Protein AF-A0A6A6EMB3-F1 (afdb_monomer_lite)

Structure (mmCIF, N/CA/C/O backbone):
data_AF-A0A6A6EMB3-F1
#
_entry.id   AF-A0A6A6EMB3-F1
#
loop_
_atom_site.group_PDB
_atom_site.id
_atom_site.type_symbol
_atom_site.label_atom_id
_atom_site.label_alt_id
_atom_site.label_comp_id
_atom_site.label_asym_id
_atom_site.label_entity_id
_atom_site.label_seq_id
_atom_site.pdbx_PDB_ins_code
_atom_site.Cartn_x
_atom_site.Cartn_y
_atom_site.Cartn_z
_atom_site.occupancy
_atom_site.B_iso_or_equiv
_atom_site.auth_seq_id
_atom_site.auth_comp_id
_atom_site.auth_asym_id
_atom_site.auth_atom_id
_atom_site.pdbx_PDB_model_num
ATOM 1 N N . LYS A 1 1 ? -1.780 4.265 -11.733 1.00 66.75 1 LYS A N 1
ATOM 2 C CA . LYS A 1 1 ? -2.711 3.429 -10.911 1.00 66.75 1 LYS A CA 1
ATOM 3 C C . LYS A 1 1 ? -1.891 2.620 -9.896 1.00 66.75 1 LYS A C 1
ATOM 5 O O . LYS A 1 1 ? -0.756 2.318 -10.224 1.00 66.75 1 LYS A O 1
ATOM 10 N N . LEU A 1 2 ? -2.424 2.243 -8.720 1.00 77.38 2 LEU A N 1
ATOM 11 C CA . LEU A 1 2 ? -1.673 1.551 -7.642 1.00 77.38 2 LEU A CA 1
ATOM 12 C C . LEU A 1 2 ? -0.863 0.331 -8.121 1.00 77.38 2 LEU A C 1
ATOM 14 O O . LEU A 1 2 ? 0.305 0.215 -7.785 1.00 77.38 2 LEU A O 1
ATOM 18 N N . ARG A 1 3 ? -1.447 -0.512 -8.982 1.00 83.50 3 ARG A N 1
ATOM 19 C CA . ARG A 1 3 ? -0.757 -1.659 -9.604 1.00 83.50 3 ARG A CA 1
ATOM 20 C C . ARG A 1 3 ? 0.542 -1.276 -10.315 1.00 83.50 3 ARG A C 1
ATOM 22 O O . ARG A 1 3 ? 1.507 -2.012 -10.246 1.00 83.50 3 ARG A O 1
ATOM 29 N N . HIS A 1 4 ? 0.571 -0.112 -10.964 1.00 83.31 4 HIS A N 1
ATOM 30 C CA . HIS A 1 4 ? 1.766 0.351 -11.670 1.00 83.31 4 HIS A CA 1
ATOM 31 C C . HIS A 1 4 ? 2.835 0.827 -10.695 1.00 83.31 4 HIS A C 1
ATOM 33 O O . HIS A 1 4 ? 3.999 0.561 -10.923 1.00 83.31 4 HIS A O 1
ATOM 39 N N . ALA A 1 5 ? 2.443 1.477 -9.594 1.00 82.88 5 ALA A N 1
ATOM 40 C CA . ALA A 1 5 ? 3.385 1.835 -8.536 1.00 82.88 5 ALA A CA 1
ATOM 41 C C . ALA A 1 5 ? 4.012 0.582 -7.897 1.00 82.88 5 ALA A C 1
ATOM 43 O O . ALA A 1 5 ? 5.192 0.589 -7.583 1.00 82.88 5 ALA A O 1
ATOM 44 N N . LEU A 1 6 ? 3.244 -0.504 -7.753 1.00 83.12 6 LEU A N 1
ATOM 45 C CA . LEU A 1 6 ? 3.749 -1.785 -7.243 1.00 83.12 6 LEU A CA 1
ATOM 46 C C . LEU A 1 6 ? 4.695 -2.508 -8.212 1.00 83.12 6 LEU A C 1
ATOM 48 O O . LEU A 1 6 ? 5.504 -3.306 -7.759 1.00 83.12 6 LEU A O 1
ATOM 52 N N . ALA A 1 7 ? 4.603 -2.217 -9.510 1.00 86.00 7 ALA A N 1
ATOM 53 C CA . ALA A 1 7 ? 5.481 -2.768 -10.542 1.00 86.00 7 ALA A CA 1
ATOM 54 C C . ALA A 1 7 ? 6.745 -1.918 -10.785 1.00 86.00 7 ALA A C 1
ATOM 56 O O . ALA A 1 7 ? 7.537 -2.239 -11.667 1.00 86.00 7 ALA A O 1
ATOM 57 N N . VAL A 1 8 ? 6.937 -0.814 -10.048 1.00 85.56 8 VAL A N 1
ATOM 58 C CA . VAL A 1 8 ? 8.147 0.009 -10.164 1.00 85.56 8 VAL A CA 1
ATOM 59 C C . VAL A 1 8 ? 9.299 -0.654 -9.421 1.00 85.56 8 VAL A C 1
ATOM 61 O O . VAL A 1 8 ? 9.244 -0.832 -8.205 1.00 85.56 8 VAL A O 1
ATOM 64 N N . GLU A 1 9 ? 10.387 -0.899 -10.142 1.00 82.69 9 GLU A N 1
ATOM 65 C CA . GLU A 1 9 ? 11.665 -1.303 -9.570 1.00 82.69 9 GLU A CA 1
ATOM 66 C C . GLU A 1 9 ? 12.633 -0.112 -9.520 1.00 82.69 9 GLU A C 1
ATOM 68 O O . GLU A 1 9 ? 12.880 0.571 -10.519 1.00 82.69 9 GLU A O 1
ATOM 73 N N . VAL A 1 10 ? 13.185 0.164 -8.335 1.00 78.62 10 VAL A N 1
ATOM 74 C CA . VAL A 1 10 ? 14.136 1.267 -8.147 1.00 78.62 10 VAL A CA 1
ATOM 75 C C . VAL A 1 10 ? 15.444 0.933 -8.861 1.00 78.62 10 VAL A C 1
ATOM 77 O O . VAL A 1 10 ? 16.131 -0.012 -8.490 1.00 78.62 10 VAL A O 1
ATOM 80 N N . GLY A 1 11 ? 15.806 1.748 -9.853 1.00 77.50 11 GLY A N 1
ATOM 81 C CA . GLY A 1 11 ? 16.998 1.544 -10.681 1.00 77.50 11 GLY A CA 1
ATOM 82 C C . GLY A 1 11 ? 16.706 0.964 -12.066 1.00 77.50 11 GLY A C 1
ATOM 83 O O . GLY A 1 11 ? 17.610 0.961 -12.899 1.00 77.50 11 GLY A O 1
ATOM 84 N N . SER A 1 12 ? 15.464 0.548 -12.340 1.00 79.44 12 SER A N 1
ATOM 85 C CA . SER A 1 12 ? 15.038 0.234 -13.706 1.00 79.44 12 SER A CA 1
ATOM 86 C C . SER A 1 12 ? 14.877 1.512 -14.541 1.00 79.44 12 SER A C 1
ATOM 88 O O . SER A 1 12 ? 14.617 2.598 -14.013 1.00 79.44 12 SER A O 1
ATOM 90 N N . SER A 1 13 ? 15.053 1.386 -15.856 1.00 78.06 13 SER A N 1
ATOM 91 C CA . SER A 1 13 ? 14.826 2.452 -16.835 1.00 78.06 13 SER A CA 1
ATOM 92 C C . SER A 1 13 ? 13.417 2.442 -17.428 1.00 78.06 13 SER A C 1
ATOM 94 O O . SER A 1 13 ? 13.058 3.394 -18.118 1.00 78.06 13 SER A O 1
ATOM 96 N N . GLU A 1 14 ? 12.631 1.395 -17.176 1.00 80.31 14 GLU A N 1
ATOM 97 C CA . GLU A 1 14 ? 11.298 1.226 -17.751 1.00 80.31 14 GLU A CA 1
ATOM 98 C C . GLU A 1 14 ? 10.336 0.490 -16.810 1.00 80.31 14 GLU A C 1
ATOM 100 O O . GLU A 1 14 ? 10.733 -0.157 -15.839 1.00 80.31 14 GLU A O 1
ATOM 105 N N . LEU A 1 15 ? 9.039 0.610 -17.096 1.00 82.06 15 LEU A N 1
ATOM 106 C CA . LEU A 1 15 ? 8.006 -0.148 -16.402 1.00 82.06 15 LEU A CA 1
ATOM 107 C C . LEU A 1 15 ? 7.827 -1.504 -17.090 1.00 82.06 15 LEU A C 1
ATOM 109 O O . LEU A 1 15 ? 7.417 -1.561 -18.247 1.00 82.06 15 LEU A O 1
ATOM 113 N N . HIS A 1 16 ? 8.044 -2.591 -16.360 1.00 80.62 16 HIS A N 1
ATOM 114 C CA . HIS A 1 16 ? 7.788 -3.934 -16.871 1.00 80.62 16 HIS A CA 1
ATOM 115 C C . HIS A 1 16 ? 6.343 -4.342 -16.558 1.00 80.62 16 HIS A C 1
ATOM 117 O O . HIS A 1 16 ? 5.980 -4.599 -15.408 1.00 80.62 16 HIS A O 1
ATOM 123 N N . GLU A 1 17 ? 5.494 -4.387 -17.587 1.00 78.94 17 GLU A N 1
ATOM 124 C CA . GLU A 1 17 ? 4.066 -4.712 -17.436 1.00 78.94 17 GLU A CA 1
ATOM 125 C C . GLU A 1 17 ? 3.822 -6.129 -16.889 1.00 78.94 17 GLU A C 1
ATOM 127 O O . GLU A 1 17 ? 2.806 -6.374 -16.240 1.00 78.94 17 GLU A O 1
ATOM 132 N N . GLU A 1 18 ? 4.777 -7.039 -17.079 1.00 79.94 18 GLU A N 1
ATOM 133 C CA . GLU A 1 18 ? 4.771 -8.401 -16.528 1.00 79.94 18 GLU A CA 1
ATOM 134 C C . GLU A 1 18 ? 4.809 -8.456 -14.992 1.00 79.94 18 GLU A C 1
ATOM 136 O O . GLU A 1 18 ? 4.375 -9.448 -14.411 1.00 79.94 18 GLU A O 1
ATOM 141 N N . TYR A 1 19 ? 5.246 -7.383 -14.321 1.00 81.19 19 TYR A N 1
ATOM 142 C CA . TYR A 1 19 ? 5.232 -7.286 -12.857 1.00 81.19 19 TYR A CA 1
ATOM 143 C C . TYR A 1 19 ? 3.973 -6.620 -12.298 1.00 81.19 19 TYR A C 1
ATOM 145 O O . TYR A 1 19 ? 3.899 -6.362 -11.097 1.00 81.19 19 TYR A O 1
ATOM 153 N N . LEU A 1 20 ? 2.965 -6.325 -13.126 1.00 84.50 20 LEU A N 1
ATOM 154 C CA . LEU A 1 20 ? 1.699 -5.776 -12.645 1.00 84.50 20 LEU A CA 1
ATOM 155 C C . LEU A 1 20 ? 0.909 -6.858 -11.887 1.00 84.50 20 LEU A C 1
ATOM 157 O O . LEU A 1 20 ? 0.296 -7.709 -12.532 1.00 84.50 20 LEU A O 1
ATOM 161 N N . PRO A 1 21 ? 0.801 -6.794 -10.544 1.00 82.12 21 PRO A N 1
ATOM 162 C CA . PRO A 1 21 ? 0.104 -7.830 -9.781 1.00 82.12 21 PRO A CA 1
ATOM 163 C C . PRO A 1 21 ? -1.372 -7.879 -10.174 1.00 82.12 21 PRO A C 1
ATOM 165 O O . PRO A 1 21 ? -1.959 -6.821 -10.430 1.00 82.12 21 PRO A O 1
ATOM 168 N N . GLU A 1 22 ? -1.995 -9.058 -10.224 1.00 85.75 22 GLU A N 1
ATOM 169 C CA . GLU A 1 22 ? -3.444 -9.153 -10.421 1.00 85.75 22 GLU A CA 1
ATOM 170 C C . GLU A 1 22 ? -4.192 -8.557 -9.222 1.00 85.75 22 GLU A C 1
ATOM 172 O O . GLU A 1 22 ? -3.678 -8.468 -8.105 1.00 85.75 22 GLU A O 1
ATOM 177 N N . VAL A 1 23 ? -5.416 -8.076 -9.452 1.00 79.88 23 VAL A N 1
ATOM 178 C CA . VAL A 1 23 ? -6.200 -7.473 -8.362 1.00 79.88 23 VAL A CA 1
ATOM 179 C C . VAL A 1 23 ? -6.555 -8.541 -7.331 1.00 79.88 23 VAL A C 1
ATOM 181 O O . VAL A 1 23 ? -6.491 -8.263 -6.133 1.00 79.88 23 VAL A O 1
ATOM 184 N N . GLU A 1 24 ? -6.875 -9.755 -7.783 1.00 78.31 24 GLU A N 1
ATOM 185 C CA . GL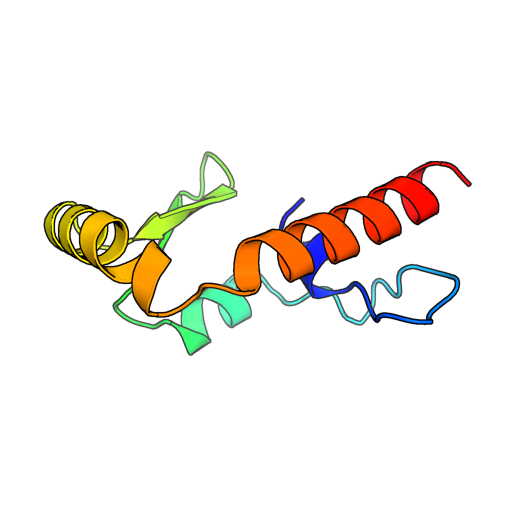U A 1 24 ? -7.084 -10.912 -6.920 1.00 78.31 24 GLU A CA 1
ATOM 186 C C . GLU A 1 24 ? -5.859 -11.188 -6.040 1.00 78.31 24 GLU A C 1
ATOM 188 O O . GLU A 1 24 ? -6.022 -11.345 -4.829 1.00 78.31 24 GLU A O 1
ATOM 193 N N . ASP A 1 25 ? -4.644 -11.149 -6.597 1.00 78.75 25 ASP A N 1
ATOM 194 C CA . ASP A 1 25 ? -3.407 -11.356 -5.834 1.00 78.75 25 ASP A CA 1
ATOM 195 C C . ASP A 1 25 ? -3.242 -10.299 -4.747 1.00 78.75 25 ASP A C 1
ATOM 197 O O . ASP A 1 25 ? -3.020 -10.625 -3.582 1.00 78.75 25 ASP A O 1
ATOM 201 N N . MET A 1 26 ? -3.441 -9.024 -5.093 1.00 78.06 26 MET A N 1
ATOM 202 C CA . MET A 1 26 ? -3.327 -7.915 -4.143 1.00 78.06 26 MET A CA 1
ATOM 203 C C . MET A 1 26 ? -4.290 -8.043 -2.956 1.00 78.06 26 MET A C 1
ATOM 205 O O . MET A 1 26 ? -3.962 -7.617 -1.846 1.00 78.06 26 MET A O 1
ATOM 209 N N . VAL A 1 27 ? -5.476 -8.612 -3.176 1.00 74.88 27 VAL A N 1
ATOM 210 C CA . VAL A 1 27 ? -6.481 -8.838 -2.128 1.00 74.88 27 VAL A CA 1
ATOM 211 C C . VAL A 1 27 ? -6.190 -10.115 -1.344 1.00 74.88 27 VAL A C 1
ATOM 213 O O . VAL A 1 27 ? -6.323 -10.116 -0.120 1.00 74.88 27 VAL A O 1
ATOM 216 N N . SER A 1 28 ? -5.749 -11.172 -2.025 1.00 73.12 28 SER A N 1
ATOM 217 C CA . SER A 1 28 ? -5.470 -12.493 -1.457 1.00 73.12 28 SER A CA 1
ATOM 218 C C . SER A 1 28 ? -4.406 -12.436 -0.357 1.00 73.12 28 SER A C 1
ATOM 220 O O . SER A 1 28 ? -4.619 -12.960 0.741 1.00 73.12 28 SER A O 1
ATOM 222 N N . VAL A 1 29 ? -3.310 -11.691 -0.572 1.00 62.47 29 VAL A N 1
ATOM 223 C CA . VAL A 1 29 ? -2.245 -11.551 0.447 1.00 62.47 29 VAL A CA 1
ATOM 224 C C . VAL A 1 29 ? -2.741 -10.846 1.723 1.00 62.47 29 VAL A C 1
ATOM 226 O O . VAL A 1 29 ? -2.167 -11.006 2.797 1.00 62.47 29 VAL A O 1
ATOM 229 N N . HIS A 1 30 ? -3.835 -10.087 1.628 1.00 67.06 30 HIS A N 1
ATOM 230 C CA . HIS A 1 30 ? -4.366 -9.233 2.694 1.00 67.06 30 HIS A CA 1
ATOM 231 C C . HIS A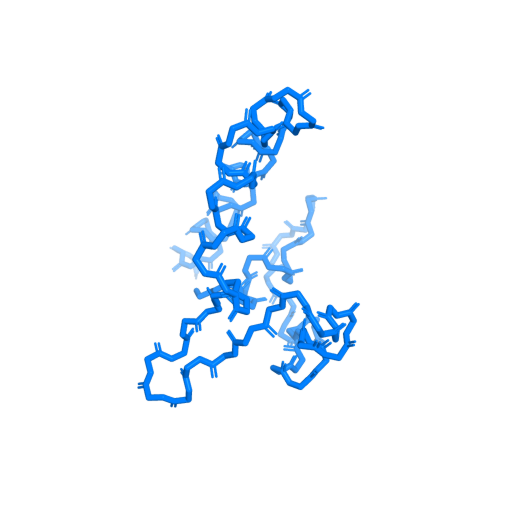 1 30 ? -5.750 -9.686 3.184 1.00 67.06 30 HIS A C 1
ATOM 233 O O . HIS A 1 30 ? -6.517 -8.875 3.722 1.00 67.06 30 HIS A O 1
ATOM 239 N N . THR A 1 31 ? -6.077 -10.967 2.976 1.00 66.31 31 THR A N 1
ATOM 240 C CA . THR A 1 31 ? -7.393 -11.549 3.267 1.00 66.31 31 THR A CA 1
ATOM 241 C C . THR A 1 31 ? -7.863 -11.164 4.675 1.00 66.31 31 THR A C 1
ATOM 243 O O . THR A 1 31 ? -7.237 -11.502 5.677 1.00 66.31 31 THR A O 1
ATOM 246 N N . GLY A 1 32 ? -8.973 -10.422 4.749 1.00 73.88 32 GLY A N 1
ATOM 247 C CA . GLY A 1 32 ? -9.595 -9.979 6.004 1.00 73.88 32 GLY A CA 1
ATOM 248 C C . GLY A 1 32 ? -9.234 -8.562 6.472 1.00 73.88 32 GLY A C 1
ATOM 249 O O . GLY A 1 32 ? -9.896 -8.047 7.373 1.00 73.88 32 GLY A O 1
ATOM 250 N N . LEU A 1 33 ? -8.253 -7.895 5.854 1.00 80.56 33 LEU A N 1
ATOM 251 C CA . LEU A 1 33 ? -7.883 -6.512 6.189 1.00 80.56 33 LEU A CA 1
ATOM 252 C C . LEU A 1 33 ? -8.340 -5.497 5.149 1.00 80.56 33 LEU A C 1
ATOM 254 O O . LEU A 1 33 ? -8.697 -4.379 5.525 1.00 80.56 33 LEU A O 1
ATOM 258 N N . VAL A 1 34 ? -8.371 -5.875 3.871 1.00 81.31 34 VAL A N 1
ATOM 259 C CA . VAL A 1 34 ? -8.738 -4.984 2.764 1.00 81.31 34 VAL A CA 1
ATOM 260 C C . VAL A 1 34 ? -9.847 -5.566 1.889 1.00 81.31 34 VAL A C 1
ATOM 262 O O . VAL A 1 34 ? -9.995 -6.778 1.769 1.00 81.31 34 VAL A O 1
ATOM 265 N N . ILE A 1 35 ? -10.619 -4.678 1.268 1.00 83.31 35 ILE A N 1
ATOM 266 C CA . ILE A 1 35 ? -11.642 -4.956 0.257 1.00 83.31 35 ILE A CA 1
ATOM 267 C C . ILE A 1 35 ? -11.418 -4.048 -0.951 1.00 83.31 35 ILE A C 1
ATOM 269 O O . ILE A 1 35 ? -11.017 -2.890 -0.801 1.00 83.31 35 ILE A O 1
ATOM 273 N N . VAL A 1 36 ? -11.711 -4.553 -2.147 1.00 81.44 36 VAL A N 1
ATOM 274 C CA . VAL A 1 36 ? -11.722 -3.755 -3.380 1.00 81.44 36 VAL A CA 1
ATOM 275 C C . VAL A 1 36 ? -13.156 -3.375 -3.695 1.00 81.44 36 VAL A C 1
ATOM 277 O O . VAL A 1 36 ? -14.027 -4.233 -3.828 1.00 81.44 36 VAL A O 1
ATOM 280 N N . ASP A 1 37 ? -13.409 -2.079 -3.837 1.00 80.12 37 ASP A N 1
ATOM 281 C CA . ASP A 1 37 ? -14.654 -1.616 -4.432 1.00 80.12 37 ASP A CA 1
ATOM 282 C C . ASP A 1 37 ? -14.578 -1.802 -5.952 1.00 80.12 37 ASP A C 1
ATOM 284 O O . ASP A 1 37 ? -13.922 -1.030 -6.654 1.00 80.12 37 ASP A O 1
ATOM 288 N N . GLY A 1 38 ? -15.260 -2.831 -6.459 1.00 71.06 38 GLY A N 1
ATOM 289 C CA . GLY A 1 38 ? -15.262 -3.186 -7.880 1.00 71.06 38 GLY A CA 1
ATOM 290 C C . GLY A 1 38 ? -15.831 -2.109 -8.809 1.00 71.06 38 GLY A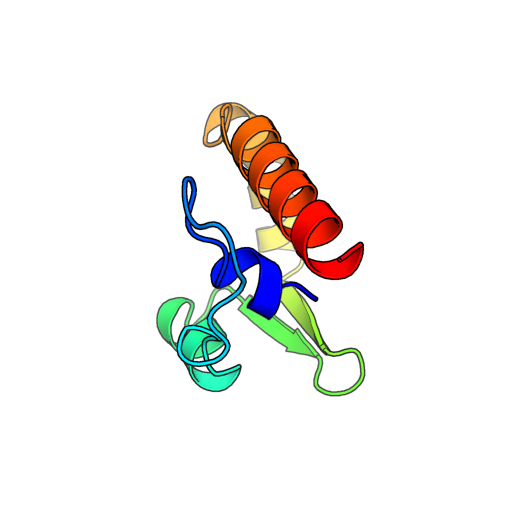 C 1
ATOM 291 O O . GLY A 1 38 ? -15.602 -2.169 -10.013 1.00 71.06 38 GLY A O 1
ATOM 292 N N . ARG A 1 39 ? -16.542 -1.097 -8.287 1.00 77.44 39 ARG A N 1
ATOM 293 C CA . ARG A 1 39 ? -17.026 0.031 -9.101 1.00 77.44 39 ARG A CA 1
ATOM 294 C C . ARG A 1 39 ? -15.986 1.133 -9.251 1.00 77.44 39 ARG A C 1
ATOM 296 O O . ARG A 1 39 ? -15.924 1.773 -10.296 1.00 77.44 39 ARG A O 1
ATOM 303 N N . SER A 1 40 ? -15.193 1.376 -8.210 1.00 78.94 40 SER A N 1
ATOM 304 C CA . SER A 1 40 ? -14.242 2.492 -8.160 1.00 78.94 40 SER A CA 1
ATOM 305 C C . SER A 1 40 ? -12.777 2.066 -8.304 1.00 78.94 40 SER A C 1
ATOM 307 O O . SER A 1 40 ? -11.915 2.922 -8.494 1.00 78.94 40 SER A O 1
ATOM 309 N N . ASN A 1 41 ? -12.480 0.761 -8.263 1.00 74.12 41 ASN A N 1
ATOM 310 C CA . ASN A 1 41 ? -11.124 0.201 -8.193 1.00 74.12 41 ASN A CA 1
ATOM 311 C C . ASN A 1 41 ? -10.307 0.754 -7.009 1.00 74.12 41 ASN A C 1
ATOM 313 O O . ASN A 1 41 ? -9.083 0.879 -7.085 1.00 74.12 41 ASN A O 1
ATOM 317 N N . ILE A 1 42 ? -10.990 1.110 -5.917 1.00 81.12 42 ILE A N 1
ATOM 318 C CA . ILE A 1 42 ? -10.371 1.624 -4.694 1.00 81.12 42 ILE A CA 1
ATOM 319 C C . ILE A 1 42 ? -10.211 0.477 -3.697 1.00 81.12 42 ILE A C 1
ATOM 321 O O . ILE A 1 42 ? -11.173 -0.226 -3.384 1.00 81.12 42 ILE A O 1
ATOM 325 N N . ILE A 1 43 ? -9.001 0.337 -3.156 1.00 81.94 43 ILE A N 1
ATOM 326 C CA . ILE A 1 43 ? -8.707 -0.562 -2.036 1.00 81.94 43 ILE A CA 1
ATOM 327 C C . ILE A 1 43 ? -9.032 0.160 -0.730 1.00 81.94 43 ILE A C 1
ATOM 329 O O . ILE A 1 43 ? -8.609 1.297 -0.514 1.00 81.94 43 ILE A O 1
ATOM 333 N N . ARG A 1 44 ? -9.802 -0.488 0.143 1.00 83.69 44 ARG A N 1
ATOM 334 C CA . ARG A 1 44 ? -10.275 0.062 1.422 1.00 83.69 44 ARG A CA 1
ATOM 335 C C . ARG A 1 44 ? -10.023 -0.953 2.521 1.00 83.69 44 ARG A C 1
ATOM 337 O O . ARG A 1 44 ? -10.055 -2.145 2.257 1.00 83.69 44 ARG A O 1
ATOM 344 N N . LEU A 1 45 ? -9.848 -0.504 3.760 1.00 87.06 45 LEU A N 1
ATOM 345 C CA . LEU A 1 45 ? -9.826 -1.431 4.892 1.00 87.06 45 LEU A CA 1
ATOM 346 C C . LEU A 1 45 ? -11.244 -1.950 5.182 1.00 87.06 45 LEU A C 1
ATOM 348 O O . LEU A 1 45 ? -12.205 -1.181 5.083 1.00 87.06 45 LEU A O 1
ATOM 352 N N . VAL A 1 46 ? -11.339 -3.224 5.576 1.00 84.69 46 VAL A N 1
ATOM 353 C CA . VAL A 1 46 ? -12.578 -4.003 5.790 1.00 84.69 46 VAL A CA 1
ATOM 354 C C . VAL A 1 46 ? -13.606 -3.303 6.687 1.00 84.69 46 VAL A C 1
ATOM 356 O O . VAL A 1 46 ? -14.806 -3.443 6.467 1.00 84.69 46 VAL A O 1
ATOM 359 N N . HIS A 1 47 ? -13.160 -2.535 7.687 1.00 86.38 47 HIS A N 1
ATOM 360 C CA . HIS A 1 47 ? -14.046 -1.871 8.641 1.00 86.38 47 HIS A CA 1
ATOM 361 C C . HIS A 1 47 ? -13.533 -0.481 9.043 1.00 86.38 47 HIS A C 1
ATOM 363 O O . HIS A 1 47 ? -12.326 -0.221 9.052 1.00 86.38 47 HIS A O 1
ATOM 369 N N . TYR A 1 48 ? -14.445 0.423 9.417 1.00 81.94 48 TYR A N 1
ATOM 370 C CA . TYR A 1 48 ? -14.092 1.801 9.783 1.00 81.94 48 TYR A CA 1
ATOM 371 C C . TYR A 1 48 ? -13.232 1.874 11.058 1.00 81.94 48 TYR A C 1
ATOM 373 O O . TYR A 1 48 ? -12.402 2.771 11.188 1.00 81.94 48 TYR A O 1
ATOM 381 N N . THR A 1 49 ? -13.375 0.919 11.984 1.00 85.88 49 THR A N 1
ATOM 382 C CA . THR A 1 49 ? -12.508 0.836 13.174 1.00 85.88 49 THR A CA 1
ATOM 383 C C . THR A 1 49 ? -11.083 0.438 12.804 1.00 85.88 49 THR A C 1
ATOM 385 O O . THR A 1 49 ? -10.147 1.014 13.348 1.00 85.88 49 THR A O 1
ATOM 388 N N . THR A 1 50 ? -10.898 -0.459 11.828 1.00 85.19 50 THR A N 1
ATOM 389 C CA . THR A 1 50 ? -9.579 -0.798 11.270 1.00 85.19 50 THR A CA 1
ATOM 390 C C . THR A 1 50 ? -8.938 0.428 10.623 1.00 85.19 50 THR A C 1
ATOM 392 O O . THR A 1 50 ? -7.758 0.687 10.839 1.00 85.19 50 THR A O 1
ATOM 395 N N . GLN A 1 51 ? -9.722 1.246 9.906 1.00 85.00 51 GLN A N 1
ATOM 396 C CA . GLN A 1 51 ? -9.253 2.534 9.368 1.00 85.00 51 GLN A CA 1
ATOM 397 C C . GLN A 1 51 ? -8.840 3.502 10.480 1.00 85.00 51 GLN A C 1
ATOM 399 O O . GLN A 1 51 ? -7.783 4.125 10.397 1.00 85.00 51 GLN A O 1
ATOM 404 N N . GLY A 1 52 ? -9.656 3.615 11.531 1.00 84.88 52 GLY A N 1
ATOM 405 C CA . GLY A 1 52 ? -9.379 4.473 12.681 1.00 84.88 52 GLY A CA 1
ATOM 406 C C . GLY A 1 52 ? -8.131 4.051 13.457 1.00 84.88 52 GLY A C 1
ATOM 407 O O . GLY A 1 52 ? -7.339 4.912 13.839 1.00 84.88 52 GLY A O 1
ATOM 408 N N . TYR A 1 53 ? -7.933 2.746 13.652 1.00 86.31 53 TYR A N 1
ATOM 409 C CA . TYR A 1 53 ? -6.741 2.187 14.288 1.00 86.31 53 TYR A CA 1
ATOM 410 C C . TYR A 1 53 ? -5.495 2.472 13.451 1.00 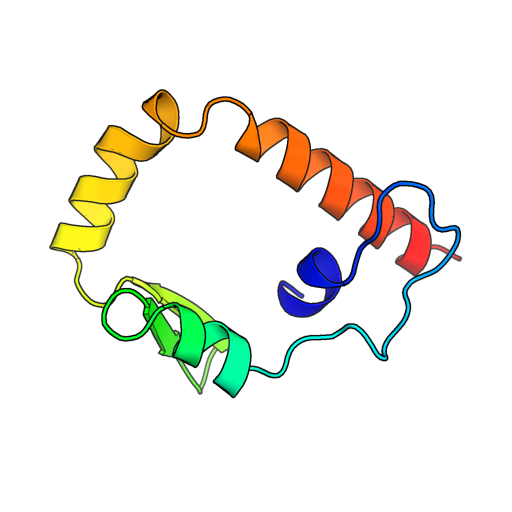86.31 53 TYR A C 1
ATOM 412 O O . TYR A 1 53 ? -4.538 3.062 13.949 1.00 86.31 53 TYR A O 1
ATOM 420 N N . PHE A 1 54 ? -5.550 2.139 12.160 1.00 85.38 54 PHE A N 1
ATOM 421 C CA . PHE A 1 54 ? -4.452 2.347 11.225 1.00 85.38 54 PHE A CA 1
ATOM 422 C C . PHE A 1 54 ? -4.045 3.819 11.144 1.00 85.38 54 PHE A C 1
ATOM 424 O O . PHE A 1 54 ? -2.868 4.136 11.244 1.00 85.38 54 PHE A O 1
ATOM 431 N N . LYS A 1 55 ? -5.002 4.752 11.064 1.00 84.44 55 LYS A N 1
ATOM 432 C CA . LYS A 1 55 ? -4.704 6.193 11.006 1.00 84.44 55 LYS A CA 1
ATOM 433 C C . LYS A 1 55 ? -3.957 6.708 12.245 1.00 84.44 55 LYS A C 1
ATOM 435 O O . LYS A 1 55 ? -3.182 7.651 12.126 1.00 84.44 55 LYS A O 1
ATOM 440 N N . GLN A 1 56 ? -4.183 6.107 13.413 1.00 84.56 56 GLN A N 1
ATOM 441 C CA . GLN A 1 56 ? -3.510 6.485 14.661 1.00 84.56 56 GLN A CA 1
ATOM 442 C C . GLN A 1 56 ? -2.107 5.878 14.791 1.00 84.56 56 GLN A C 1
ATOM 444 O O . GLN A 1 56 ? -1.229 6.501 15.379 1.00 84.56 56 GLN A O 1
ATOM 449 N N . THR A 1 57 ? -1.884 4.679 14.249 1.00 82.06 57 THR A N 1
ATOM 450 C CA . THR A 1 57 ? -0.620 3.932 14.405 1.00 82.06 57 THR A CA 1
ATOM 451 C C . THR A 1 57 ? 0.327 4.059 13.211 1.00 82.06 57 THR A C 1
ATOM 453 O O . THR A 1 57 ? 1.540 3.937 13.382 1.00 82.06 57 THR A O 1
ATOM 456 N N . TRP A 1 58 ? -0.189 4.366 12.017 1.00 79.06 58 TRP A N 1
ATOM 457 C CA . TRP A 1 58 ? 0.567 4.347 10.760 1.00 79.06 58 TRP A CA 1
ATOM 458 C C . TRP A 1 58 ? 1.811 5.235 10.781 1.00 79.06 58 TRP A C 1
ATOM 460 O O . TRP A 1 58 ? 2.884 4.805 10.370 1.00 79.06 58 TRP A O 1
ATOM 470 N N . THR A 1 59 ? 1.708 6.455 11.308 1.00 76.56 59 THR A N 1
ATOM 471 C CA . THR A 1 59 ? 2.832 7.404 11.356 1.00 76.56 59 THR A CA 1
ATOM 472 C C . THR A 1 59 ? 3.989 6.909 12.222 1.00 76.56 59 THR A C 1
ATOM 474 O O . THR A 1 59 ? 5.140 7.228 11.937 1.00 76.56 59 THR A O 1
ATOM 477 N N . SER A 1 60 ? 3.700 6.124 13.265 1.00 77.94 60 SER A N 1
ATOM 478 C CA . SER A 1 60 ? 4.723 5.550 14.143 1.00 77.94 60 SER A CA 1
ATOM 479 C C . SER A 1 60 ? 5.338 4.285 13.554 1.00 77.94 60 SER A C 1
ATOM 481 O O . SER A 1 60 ? 6.540 4.078 13.699 1.00 77.94 60 SER A O 1
ATOM 483 N N . TRP A 1 61 ? 4.534 3.438 12.911 1.00 72.56 61 TRP A N 1
ATOM 484 C CA . TRP A 1 61 ? 4.997 2.154 12.379 1.00 72.56 61 TRP A CA 1
ATOM 485 C C . TRP A 1 61 ? 5.677 2.287 11.022 1.00 72.56 61 TRP A C 1
ATOM 487 O O . TRP A 1 61 ? 6.498 1.448 10.663 1.00 72.56 61 TRP A O 1
ATOM 497 N N . VAL A 1 62 ? 5.352 3.340 10.268 1.00 71.00 62 VAL A N 1
ATOM 498 C CA . VAL A 1 62 ? 5.729 3.446 8.859 1.00 71.00 62 VAL A CA 1
ATOM 499 C C . VAL A 1 62 ? 6.299 4.825 8.530 1.00 71.00 62 VAL A C 1
ATOM 501 O O . VAL A 1 62 ? 5.894 5.507 7.589 1.00 71.00 62 VAL A O 1
ATOM 504 N N . SER A 1 63 ? 7.296 5.230 9.317 1.00 74.94 63 SER A N 1
ATOM 505 C CA . SER A 1 63 ? 7.983 6.523 9.190 1.00 74.94 63 SER A CA 1
ATOM 506 C C . SER A 1 63 ? 8.653 6.738 7.825 1.00 74.94 63 SER A C 1
ATOM 508 O O . SER A 1 63 ? 8.750 7.873 7.364 1.00 74.94 63 SER A O 1
ATOM 510 N N . LYS A 1 64 ? 9.076 5.661 7.149 1.00 80.69 64 LYS A N 1
ATOM 511 C CA . LYS A 1 64 ? 9.733 5.722 5.831 1.00 80.69 64 LYS A CA 1
ATOM 512 C C . LYS A 1 64 ? 8.792 5.573 4.636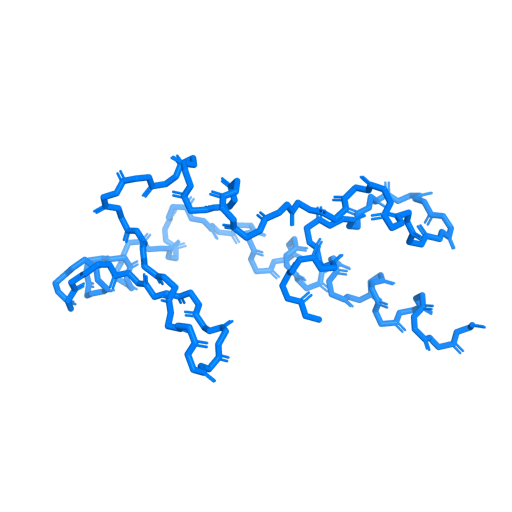 1.00 80.69 64 LYS A C 1
ATOM 514 O O . LYS A 1 64 ? 9.175 5.988 3.544 1.00 80.69 64 LYS A O 1
ATOM 519 N N . ALA A 1 65 ? 7.562 5.080 4.820 1.00 81.88 65 ALA A N 1
ATOM 520 C CA . ALA A 1 65 ? 6.684 4.803 3.678 1.00 81.88 65 ALA A CA 1
ATOM 521 C C . ALA A 1 65 ? 6.367 6.042 2.853 1.00 81.88 65 ALA A C 1
ATOM 523 O O . ALA A 1 65 ? 6.257 5.937 1.642 1.00 81.88 65 ALA A O 1
ATOM 524 N N . GLN A 1 66 ? 6.240 7.221 3.467 1.00 83.62 66 GLN A N 1
ATOM 525 C CA . GLN A 1 66 ? 5.966 8.439 2.698 1.00 83.62 66 GLN A CA 1
ATOM 526 C C . GLN A 1 66 ? 7.086 8.738 1.696 1.00 83.62 66 GLN A C 1
ATOM 528 O O . GLN A 1 66 ? 6.809 9.126 0.562 1.00 83.62 66 GLN A O 1
ATOM 533 N N . ASN A 1 67 ? 8.343 8.512 2.088 1.00 86.69 67 ASN A N 1
ATOM 534 C CA . ASN A 1 67 ? 9.486 8.716 1.207 1.00 86.69 67 ASN A CA 1
ATOM 535 C C . ASN A 1 67 ? 9.519 7.656 0.096 1.00 86.69 67 ASN A C 1
ATOM 537 O O . ASN A 1 67 ? 9.639 7.997 -1.076 1.00 86.69 67 ASN A O 1
ATOM 541 N N . GLU A 1 68 ? 9.322 6.385 0.450 1.00 86.25 68 GLU A N 1
ATOM 542 C CA . GLU A 1 68 ? 9.289 5.275 -0.514 1.00 86.25 68 GLU A CA 1
ATOM 543 C C . GLU A 1 68 ? 8.154 5.430 -1.533 1.00 86.25 68 GLU A C 1
ATOM 545 O O . GLU A 1 68 ? 8.397 5.369 -2.737 1.00 86.25 68 GLU A O 1
ATOM 550 N N . ILE A 1 69 ? 6.937 5.738 -1.073 1.00 87.25 69 ILE A N 1
ATOM 551 C CA . ILE A 1 69 ? 5.776 6.000 -1.934 1.00 87.25 69 ILE A CA 1
ATOM 552 C C . ILE A 1 69 ? 6.063 7.178 -2.867 1.00 87.25 69 ILE A C 1
ATOM 554 O O . ILE A 1 69 ? 5.783 7.089 -4.062 1.00 87.25 69 ILE A O 1
ATOM 558 N N . THR A 1 70 ? 6.635 8.270 -2.349 1.00 88.81 70 THR A N 1
ATOM 559 C CA . THR A 1 70 ? 6.960 9.455 -3.159 1.00 88.81 70 THR A CA 1
ATOM 560 C C . THR A 1 70 ? 7.998 9.124 -4.227 1.00 88.81 70 THR A C 1
ATOM 562 O O . THR A 1 70 ? 7.833 9.513 -5.382 1.00 88.81 70 THR A O 1
ATOM 565 N N . CYS A 1 71 ? 9.038 8.371 -3.866 1.00 89.06 71 CYS A N 1
ATOM 566 C CA . CYS A 1 71 ? 10.100 7.967 -4.779 1.00 89.06 71 CYS A CA 1
ATOM 567 C C . CYS A 1 71 ? 9.556 7.067 -5.901 1.00 89.06 71 CYS A C 1
ATOM 569 O O . CYS A 1 71 ? 9.740 7.373 -7.079 1.00 89.06 71 CYS A O 1
ATOM 571 N N . ILE A 1 72 ? 8.782 6.038 -5.544 1.00 88.81 72 ILE A N 1
ATOM 572 C CA . ILE A 1 72 ? 8.115 5.129 -6.486 1.00 88.81 72 ILE A CA 1
ATOM 573 C C . ILE A 1 72 ? 7.174 5.891 -7.428 1.00 88.81 72 ILE A C 1
ATOM 575 O O . ILE A 1 72 ? 7.215 5.697 -8.643 1.00 88.81 72 ILE A O 1
ATOM 579 N N . CYS A 1 73 ? 6.344 6.793 -6.894 1.00 88.06 73 CYS A N 1
ATOM 580 C CA . CYS A 1 73 ? 5.456 7.614 -7.718 1.00 88.06 73 CYS A CA 1
ATOM 581 C C . CYS A 1 73 ? 6.245 8.521 -8.670 1.00 88.06 73 CYS A C 1
ATOM 583 O O . CYS A 1 73 ? 5.838 8.694 -9.817 1.00 88.06 73 CYS A O 1
ATOM 585 N N . GLY A 1 74 ? 7.368 9.082 -8.215 1.00 87.50 74 GLY A N 1
ATOM 586 C CA . GLY A 1 74 ? 8.258 9.898 -9.038 1.00 87.50 74 GLY A CA 1
ATOM 587 C C . GLY A 1 74 ? 8.841 9.117 -10.216 1.00 87.50 74 GLY A C 1
ATOM 588 O O . GLY A 1 74 ? 8.780 9.594 -11.348 1.00 87.50 74 GLY A O 1
ATOM 589 N N . ILE A 1 75 ? 9.327 7.898 -9.968 1.00 87.62 75 ILE A N 1
ATOM 590 C CA . ILE A 1 75 ? 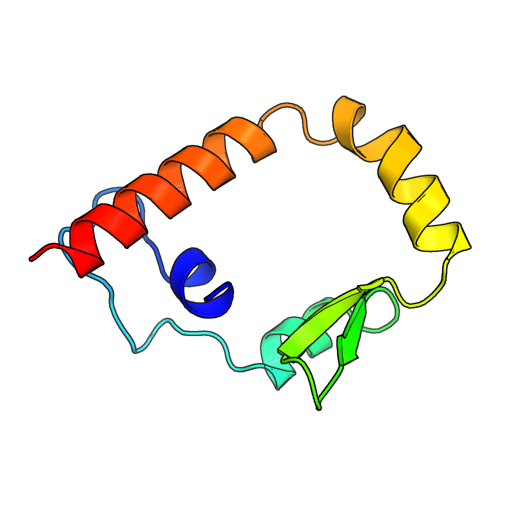9.839 6.997 -11.011 1.00 87.62 75 ILE A CA 1
ATOM 591 C C . ILE A 1 75 ? 8.720 6.618 -11.992 1.00 87.62 75 ILE A C 1
ATOM 593 O O . ILE A 1 75 ? 8.894 6.731 -13.202 1.00 87.62 75 ILE A O 1
ATOM 597 N N . TYR A 1 76 ? 7.531 6.268 -11.494 1.00 84.69 76 TYR A N 1
ATOM 598 C CA . TYR A 1 76 ? 6.380 5.969 -12.349 1.00 84.69 76 TYR A CA 1
ATOM 599 C C . TYR A 1 76 ? 6.001 7.143 -13.266 1.00 84.69 76 TYR A C 1
ATOM 601 O O . TYR A 1 76 ? 5.760 6.951 -14.456 1.00 84.69 76 TYR A O 1
ATOM 609 N N . ILE A 1 77 ? 5.957 8.367 -12.730 1.00 85.25 77 ILE A N 1
ATOM 610 C CA . ILE A 1 77 ? 5.658 9.571 -13.520 1.00 85.25 77 ILE A CA 1
ATOM 611 C C . ILE A 1 77 ? 6.744 9.813 -14.571 1.00 85.25 77 ILE A C 1
ATOM 613 O O . ILE A 1 77 ? 6.426 10.244 -15.679 1.00 85.25 77 ILE A O 1
ATOM 617 N N . PHE A 1 78 ? 8.009 9.536 -14.244 1.00 84.25 78 PHE A N 1
ATOM 618 C CA . PHE A 1 78 ? 9.109 9.628 -15.198 1.00 84.25 78 PHE A CA 1
ATOM 619 C C . PHE A 1 78 ? 8.917 8.652 -16.367 1.00 84.25 78 PHE A C 1
ATOM 621 O O . PHE A 1 78 ? 8.987 9.084 -17.514 1.00 84.25 78 PHE A O 1
ATOM 628 N N . PHE A 1 79 ? 8.559 7.394 -16.093 1.00 81.81 79 PHE A N 1
ATOM 629 C CA . PHE A 1 79 ? 8.252 6.402 -17.132 1.00 81.81 79 PHE A CA 1
ATOM 630 C C . PHE A 1 79 ? 7.014 6.742 -17.967 1.00 81.81 79 PHE A C 1
ATOM 632 O O . PHE A 1 79 ? 6.932 6.336 -19.112 1.00 81.81 79 PHE A O 1
ATOM 639 N N . GLN A 1 80 ? 6.045 7.488 -17.426 1.00 74.19 80 GLN A N 1
ATOM 640 C CA . GLN A 1 80 ? 4.885 7.950 -18.203 1.00 74.19 80 GLN A CA 1
ATOM 641 C C . GLN A 1 80 ? 5.187 9.153 -19.110 1.00 74.19 80 GLN A C 1
ATOM 643 O O . GLN A 1 80 ? 4.363 9.498 -19.955 1.00 74.19 80 GLN A O 1
ATOM 648 N N . ARG A 1 81 ? 6.302 9.859 -18.880 1.00 65.25 81 ARG A N 1
ATOM 649 C CA . ARG A 1 81 ? 6.669 11.082 -19.613 1.00 65.25 81 ARG A CA 1
ATOM 650 C C . ARG A 1 81 ? 7.559 10.834 -20.832 1.00 65.25 81 ARG A C 1
ATOM 652 O O . ARG A 1 81 ? 7.779 11.790 -21.576 1.00 65.25 81 ARG A O 1
ATOM 659 N N . PHE A 1 82 ? 8.059 9.617 -21.006 1.00 49.78 82 PHE A N 1
ATOM 660 C CA . PHE A 1 82 ? 8.852 9.161 -22.147 1.00 49.78 82 PHE A CA 1
ATOM 661 C C . PHE A 1 82 ? 8.098 8.054 -22.879 1.00 49.78 82 PHE A C 1
ATOM 663 O O . PHE A 1 82 ? 8.286 7.967 -24.111 1.00 49.78 82 PHE A O 1
#

Radius of gyration: 14.54 Å; chains: 1; bounding box: 34×24×37 Å

Foldseek 3Di:
DVLQLQQDDPPDPARDPVSRDDPCRVCVVVPQQWDADPVPRDIDGPDVVSVVVCVVCVCVVPVCVVVSSVVSVVSSVVNVVD

Sequence (82 aa):
KLRHALAVEVGSSELHEEYLPEVEDMVSVHTGLVIVDGRSNIIRLVHYTTQGYFKQTWTSWVSKAQNEITCICGIYIFFQRF

Secondary structure (DSSP, 8-state):
-HHHHHTPPTT-SS--GGG---HHHHHHTTTTTEEEETTTTEEEESSHHHHHHHHHHHHHH-TTHHHHHHHHHHHHHHHH--

Organism: NCBI:txid1314779

pLDDT: mean 80.31, std 6.65, range [49.78, 89.06]